Protein AF-A0A0C2SIT1-F1 (afdb_monomer)

Solvent-accessible surface area (backbone atoms only — not comparable to full-atom values): 9786 Å² total; per-residue (Å²): 131,84,77,61,48,27,39,33,41,39,64,48,38,70,46,88,95,46,86,79,54,73,54,32,47,51,44,53,48,52,34,58,72,37,66,54,68,65,46,81,46,71,35,48,67,86,44,44,52,61,51,31,56,75,65,62,25,57,54,51,47,68,45,98,86,68,47,72,38,57,59,67,20,30,38,38,32,57,76,79,71,46,38,40,31,33,45,67,60,40,51,55,48,47,43,68,76,41,66,94,33,70,70,84,80,55,97,67,47,67,59,53,50,40,54,77,76,63,44,89,83,45,62,68,62,57,56,50,48,52,64,47,47,63,57,54,48,74,40,35,38,71,72,32,35,55,53,49,46,56,54,51,20,68,73,68,76,42,57,62,83,75,67,51,80,85,79,83,129

Radius of gyration: 17.04 Å; Cα contacts (8 Å, |Δi|>4): 225; chains: 1; bounding box: 38×38×46 Å

pLDDT: mean 88.83, std 13.1, range [43.34, 98.69]

Structure (mmCIF, N/CA/C/O backbone):
data_AF-A0A0C2SIT1-F1
#
_entry.id   AF-A0A0C2SIT1-F1
#
loop_
_atom_site.group_PDB
_atom_site.id
_atom_site.type_symbol
_atom_site.label_atom_id
_atom_site.label_alt_id
_atom_site.label_comp_id
_atom_site.label_asym_id
_atom_site.label_entity_id
_atom_site.label_seq_id
_atom_site.pdbx_PDB_ins_code
_atom_site.Cartn_x
_atom_site.Cartn_y
_atom_site.Cartn_z
_atom_site.occupancy
_atom_site.B_iso_or_equiv
_atom_site.auth_seq_id
_atom_site.auth_comp_id
_atom_site.auth_asym_id
_atom_site.auth_atom_id
_atom_site.pdbx_PDB_model_num
ATOM 1 N N . MET A 1 1 ? -16.224 14.340 11.769 1.00 43.34 1 MET A N 1
ATOM 2 C CA . MET A 1 1 ? -14.940 14.671 12.422 1.00 43.34 1 MET A CA 1
ATOM 3 C C . MET A 1 1 ? -13.818 14.078 11.577 1.00 43.34 1 MET A C 1
ATOM 5 O O . MET A 1 1 ? -13.793 12.861 11.461 1.00 43.34 1 MET A O 1
ATOM 9 N N . PRO A 1 2 ? -12.979 14.885 10.904 1.00 50.41 2 PRO A N 1
ATOM 10 C CA . PRO A 1 2 ? -12.020 14.392 9.903 1.00 50.41 2 PRO A CA 1
ATOM 11 C C . PRO A 1 2 ? -10.678 13.885 10.467 1.00 50.41 2 PRO A C 1
ATOM 13 O O . PRO A 1 2 ? -9.869 13.364 9.708 1.00 50.41 2 PRO A O 1
ATOM 16 N N . GLU A 1 3 ? -10.417 14.014 11.773 1.00 56.78 3 GLU A N 1
ATOM 17 C CA . GLU A 1 3 ? -9.103 13.698 12.369 1.00 56.78 3 GLU A CA 1
ATOM 18 C C . GLU A 1 3 ? -8.820 12.198 12.587 1.00 56.78 3 GLU A C 1
ATOM 20 O O . GLU A 1 3 ? -7.720 11.839 12.991 1.00 56.78 3 GLU A O 1
ATOM 25 N N . SER A 1 4 ? -9.773 11.303 12.303 1.00 76.50 4 SER A N 1
ATOM 26 C CA . SER A 1 4 ? -9.666 9.867 12.620 1.00 76.50 4 SER A CA 1
ATOM 27 C C . SER A 1 4 ? -9.799 8.931 11.411 1.00 76.50 4 SER A C 1
ATOM 29 O O . SER A 1 4 ? -10.110 7.757 11.581 1.00 76.50 4 SER A O 1
ATOM 31 N N . THR A 1 5 ? -9.652 9.442 10.186 1.00 95.38 5 THR A N 1
ATOM 32 C CA . THR A 1 5 ? -9.808 8.637 8.959 1.00 95.38 5 THR A CA 1
ATOM 33 C C . THR A 1 5 ? -8.474 8.019 8.554 1.00 95.38 5 THR A C 1
ATOM 35 O O . THR A 1 5 ? -7.490 8.747 8.408 1.00 95.38 5 THR A O 1
ATOM 38 N N . ILE A 1 6 ? -8.440 6.701 8.340 1.00 98.12 6 ILE A N 1
ATOM 39 C CA . ILE A 1 6 ? -7.228 6.000 7.896 1.00 98.12 6 ILE A CA 1
ATOM 40 C C . ILE A 1 6 ? -6.758 6.581 6.558 1.00 98.12 6 ILE A C 1
ATOM 42 O O . ILE A 1 6 ? -7.555 6.803 5.644 1.00 98.12 6 ILE A O 1
ATOM 46 N N . ILE A 1 7 ? -5.455 6.819 6.433 1.00 98.38 7 ILE A N 1
ATOM 47 C CA . ILE A 1 7 ? -4.825 7.110 5.145 1.00 98.38 7 ILE A CA 1
ATOM 48 C C . ILE A 1 7 ? -4.398 5.779 4.551 1.00 98.38 7 ILE A C 1
ATOM 50 O O . ILE A 1 7 ? -3.578 5.082 5.142 1.00 98.38 7 ILE A O 1
ATOM 54 N N . PHE A 1 8 ? -4.963 5.420 3.409 1.00 98.62 8 PHE A N 1
ATOM 55 C CA . PHE A 1 8 ? -4.589 4.238 2.652 1.00 98.62 8 PHE A CA 1
ATOM 56 C C . PHE A 1 8 ? -3.738 4.654 1.454 1.00 98.62 8 PHE A C 1
ATOM 58 O O . PHE A 1 8 ? -4.215 5.372 0.579 1.00 98.62 8 PHE A O 1
ATOM 65 N N . TYR A 1 9 ? -2.492 4.199 1.414 1.00 98.62 9 TYR A N 1
ATOM 66 C CA . TYR A 1 9 ? -1.576 4.462 0.311 1.00 98.62 9 TYR A CA 1
ATOM 67 C C . TYR A 1 9 ? -1.755 3.392 -0.772 1.00 98.62 9 TYR A C 1
ATOM 69 O O . TYR A 1 9 ? -1.532 2.200 -0.525 1.00 98.62 9 TYR A O 1
ATOM 77 N N . ASP A 1 10 ? -2.159 3.827 -1.964 1.00 98.44 10 ASP A N 1
ATOM 78 C CA . ASP A 1 10 ? -2.405 2.989 -3.143 1.00 98.44 10 ASP A CA 1
ATOM 79 C C . ASP A 1 10 ? -1.595 3.504 -4.348 1.00 98.44 10 ASP A C 1
ATOM 81 O O . ASP A 1 10 ? -1.080 4.622 -4.339 1.00 98.44 10 ASP A O 1
ATOM 85 N N . LEU A 1 11 ? -1.457 2.680 -5.383 1.00 97.69 11 LEU A N 1
ATOM 86 C CA . LEU A 1 11 ? -0.703 3.007 -6.588 1.00 97.69 11 LEU A CA 1
ATOM 87 C C . LEU A 1 11 ? -1.516 3.897 -7.522 1.00 97.69 11 LEU A C 1
ATOM 89 O O . LEU A 1 11 ? -2.613 3.529 -7.949 1.00 97.69 11 LEU A O 1
ATOM 93 N N . ALA A 1 12 ? -0.936 5.039 -7.884 1.00 97.19 12 ALA A N 1
ATOM 94 C CA . ALA A 1 12 ? -1.482 5.926 -8.895 1.00 97.19 12 ALA A CA 1
ATO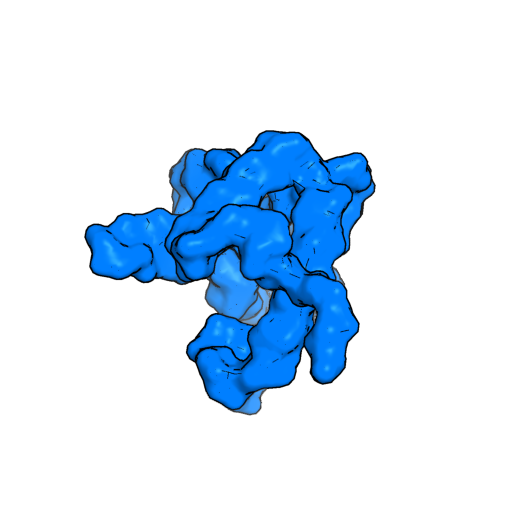M 95 C C . ALA A 1 12 ? -1.633 5.209 -10.248 1.00 97.19 12 ALA A C 1
ATOM 97 O O . ALA A 1 12 ? -0.977 4.206 -10.553 1.00 97.19 12 ALA A O 1
ATOM 98 N N . SER A 1 13 ? -2.536 5.733 -11.069 1.00 96.44 13 SER A N 1
ATOM 99 C CA . SER A 1 13 ? -2.769 5.253 -12.425 1.00 96.44 13 SER A CA 1
ATOM 100 C C . SER A 1 13 ? -2.979 6.440 -13.364 1.00 96.44 13 SER A C 1
ATOM 102 O O . SER A 1 13 ? -3.275 7.550 -12.918 1.00 96.44 13 SER A O 1
ATOM 104 N N . ASN A 1 14 ? -2.886 6.200 -14.668 1.00 95.38 14 ASN A N 1
ATOM 105 C CA . ASN A 1 14 ? -3.205 7.189 -15.699 1.00 95.38 14 ASN A CA 1
ATOM 106 C C . ASN A 1 14 ? -4.709 7.476 -15.841 1.00 95.38 14 ASN A C 1
ATOM 108 O O . ASN A 1 14 ? -5.118 8.303 -16.657 1.00 95.38 14 ASN A O 1
ATOM 112 N N . ARG A 1 15 ? -5.538 6.808 -15.035 1.00 93.31 15 ARG A N 1
ATOM 113 C CA . ARG A 1 1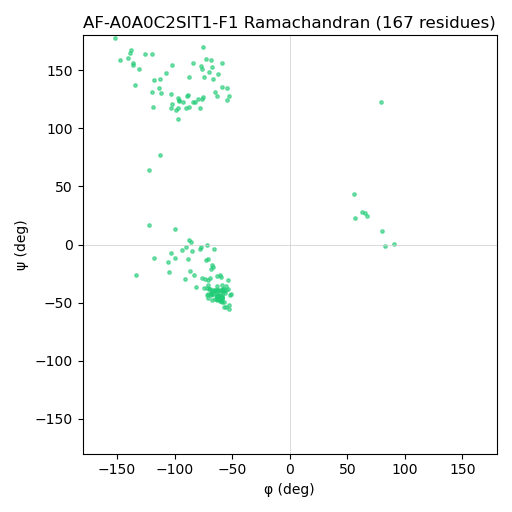5 ? -6.960 7.084 -14.853 1.00 93.31 15 ARG A CA 1
ATOM 114 C C . ARG A 1 15 ? -7.189 7.617 -13.435 1.00 93.31 15 ARG A C 1
ATOM 116 O O . ARG A 1 15 ? -6.742 6.980 -12.474 1.00 93.31 15 ARG A O 1
ATOM 123 N N . PRO A 1 16 ? -7.901 8.745 -13.276 1.00 88.12 16 PRO A N 1
ATOM 124 C CA . PRO A 1 16 ? -8.258 9.253 -11.957 1.00 88.12 16 PRO A CA 1
ATOM 125 C C . PRO A 1 16 ? -8.997 8.198 -11.127 1.00 88.12 16 PRO A C 1
ATOM 127 O O . PRO A 1 16 ? -9.893 7.528 -11.636 1.00 88.12 16 PRO A O 1
ATOM 130 N N . GLU A 1 17 ? -8.599 8.058 -9.860 1.00 87.19 17 GLU A N 1
ATOM 131 C CA . GLU A 1 17 ? -9.256 7.211 -8.848 1.00 87.19 17 GLU A CA 1
ATOM 132 C C . GLU A 1 17 ? -9.395 5.719 -9.216 1.00 87.19 17 GLU A C 1
ATOM 134 O O . GLU A 1 17 ? -10.240 4.999 -8.679 1.00 87.19 17 GLU A O 1
ATOM 139 N N . PHE A 1 18 ? -8.549 5.220 -10.118 1.00 93.88 18 PHE A N 1
ATOM 140 C CA . PHE A 1 18 ? -8.626 3.846 -10.600 1.00 93.88 18 PHE A CA 1
ATOM 141 C C . PHE A 1 18 ? -7.678 2.906 -9.844 1.00 93.88 18 PHE A C 1
ATOM 143 O O . PHE A 1 18 ? -6.463 3.092 -9.820 1.00 93.88 18 PHE A O 1
ATOM 150 N N . CYS A 1 19 ? -8.247 1.849 -9.264 1.00 94.31 19 CYS A N 1
ATOM 151 C CA . CYS A 1 19 ? -7.533 0.858 -8.460 1.00 94.31 19 CYS A CA 1
ATOM 152 C C . CYS A 1 19 ? -7.166 -0.355 -9.324 1.00 94.31 19 CYS A C 1
ATOM 154 O O . CYS A 1 19 ? -8.052 -0.991 -9.898 1.00 94.31 19 CYS A O 1
ATOM 156 N N . TRP A 1 20 ? -5.888 -0.729 -9.386 1.00 93.25 20 TRP A N 1
ATOM 157 C CA . TRP A 1 20 ? -5.442 -1.785 -10.307 1.00 93.25 20 TRP A CA 1
ATOM 158 C C . TRP A 1 20 ? -4.514 -2.835 -9.695 1.00 93.25 20 TRP A C 1
ATOM 160 O O . TRP A 1 20 ? -4.492 -3.973 -10.160 1.00 93.25 20 TRP A O 1
ATOM 170 N N . SER A 1 21 ? -3.765 -2.501 -8.645 1.00 92.25 21 SER A N 1
ATOM 171 C CA . SER A 1 21 ? -2.815 -3.439 -8.049 1.00 92.25 21 SER A CA 1
ATOM 172 C C . SER A 1 21 ? -3.518 -4.496 -7.203 1.00 92.25 21 SER A C 1
ATOM 174 O O . SER A 1 21 ? -4.244 -4.190 -6.260 1.00 92.25 21 SER A O 1
ATOM 176 N N . LEU A 1 22 ? -3.258 -5.769 -7.510 1.00 89.00 22 LEU A N 1
ATOM 177 C CA . LEU A 1 22 ? -3.828 -6.899 -6.769 1.00 89.00 22 LEU A CA 1
ATOM 178 C C . LEU A 1 22 ? -3.462 -6.868 -5.280 1.00 89.00 22 LEU A C 1
ATOM 180 O O . LEU A 1 22 ? -4.269 -7.254 -4.439 1.00 89.00 22 LEU A O 1
ATOM 184 N N . ASN A 1 23 ? -2.261 -6.395 -4.942 1.00 91.19 23 ASN A N 1
ATOM 185 C CA . ASN A 1 23 ? -1.836 -6.309 -3.547 1.00 91.19 23 ASN A CA 1
ATOM 186 C C . ASN A 1 23 ? -2.593 -5.215 -2.796 1.00 91.19 23 ASN A C 1
ATOM 188 O O . ASN A 1 23 ? -3.039 -5.446 -1.675 1.00 91.19 23 ASN A O 1
ATOM 192 N N . THR A 1 24 ? -2.782 -4.043 -3.403 1.00 96.31 24 THR A N 1
ATOM 193 C CA . THR A 1 24 ? -3.481 -2.935 -2.741 1.00 96.31 24 THR A CA 1
ATOM 194 C C . THR A 1 24 ? -4.986 -3.181 -2.663 1.00 96.31 24 THR A C 1
ATOM 196 O O . THR A 1 24 ? -5.619 -2.822 -1.665 1.00 96.31 24 THR A O 1
ATOM 199 N N . TRP A 1 25 ? -5.543 -3.916 -3.632 1.00 96.12 25 TRP A N 1
ATOM 200 C CA . TRP A 1 25 ? -6.916 -4.417 -3.586 1.00 96.12 25 TRP A CA 1
ATOM 201 C C . TRP A 1 25 ? -7.218 -5.247 -2.335 1.00 96.12 25 TRP A C 1
ATOM 203 O O . TRP A 1 25 ? -8.315 -5.109 -1.801 1.00 96.12 25 TRP A O 1
ATOM 213 N N . LYS A 1 26 ? -6.269 -6.038 -1.812 1.00 94.94 26 LYS A N 1
ATOM 214 C CA . LYS A 1 26 ? -6.464 -6.800 -0.561 1.00 94.94 26 LYS A CA 1
ATOM 215 C C . LYS A 1 26 ? -6.827 -5.869 0.597 1.00 94.94 26 LYS A C 1
ATOM 217 O O . LYS A 1 26 ? -7.872 -6.033 1.216 1.00 94.94 26 LYS A O 1
ATOM 222 N N . THR A 1 27 ? -6.020 -4.835 0.840 1.00 98.06 27 THR A N 1
ATOM 223 C CA . THR A 1 27 ? -6.287 -3.850 1.901 1.00 98.06 27 THR A CA 1
ATOM 224 C C . THR A 1 27 ? -7.549 -3.037 1.632 1.00 98.06 27 THR A C 1
ATOM 226 O O . THR A 1 27 ? -8.327 -2.809 2.557 1.00 98.06 27 THR A O 1
ATOM 229 N N . ARG A 1 28 ? -7.797 -2.641 0.377 1.00 98.44 28 ARG A N 1
ATOM 230 C CA . ARG A 1 28 ? -9.021 -1.923 -0.002 1.00 98.44 28 ARG A CA 1
ATOM 231 C C . ARG A 1 28 ? -10.277 -2.736 0.313 1.00 98.44 28 ARG A C 1
ATOM 233 O O . ARG A 1 28 ? -11.215 -2.206 0.903 1.00 98.44 28 ARG A O 1
ATOM 240 N N . ILE A 1 29 ? -10.282 -4.019 -0.049 1.00 97.75 29 ILE A N 1
ATOM 241 C CA . ILE A 1 29 ? -11.379 -4.946 0.248 1.00 97.75 29 ILE A CA 1
ATOM 242 C C . ILE A 1 29 ? -11.533 -5.109 1.758 1.00 97.75 29 ILE A C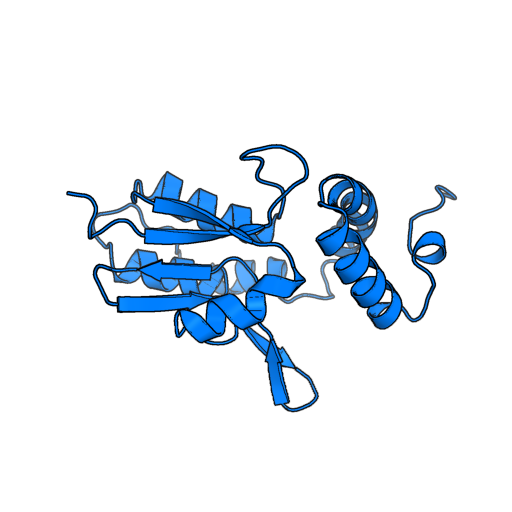 1
ATOM 244 O O . ILE A 1 29 ? -12.653 -4.994 2.244 1.00 97.75 29 ILE A O 1
ATOM 248 N N . THR A 1 30 ? -10.443 -5.292 2.507 1.00 98.00 30 THR A N 1
ATOM 249 C CA . THR A 1 30 ? -10.489 -5.392 3.975 1.00 98.00 30 THR A CA 1
ATOM 250 C C . THR A 1 30 ? -11.123 -4.156 4.614 1.00 98.00 30 THR A C 1
ATOM 252 O O . THR A 1 30 ? -12.037 -4.293 5.425 1.00 98.00 30 THR A O 1
ATOM 255 N N . LEU A 1 31 ? -10.692 -2.949 4.235 1.00 98.44 31 LEU A N 1
ATOM 256 C CA . LEU A 1 31 ? -11.253 -1.69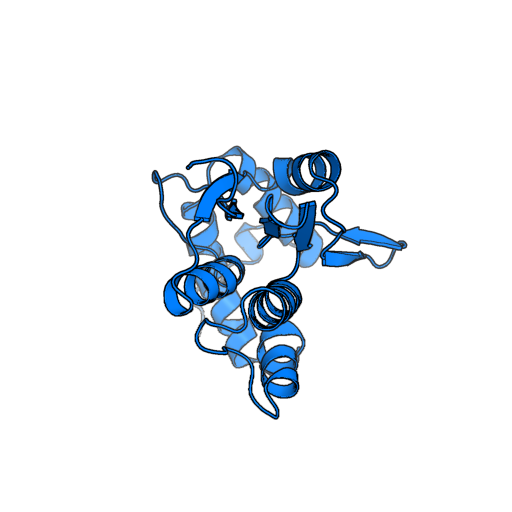5 4.753 1.00 98.44 31 LEU A CA 1
ATOM 257 C C . LEU A 1 31 ? -12.744 -1.558 4.413 1.00 98.44 31 LEU A C 1
ATOM 259 O O . LEU A 1 31 ? -13.547 -1.248 5.294 1.00 98.44 31 LEU A O 1
ATOM 263 N N . ASN A 1 32 ? -13.117 -1.845 3.161 1.00 98.31 32 ASN A N 1
ATOM 264 C CA . ASN A 1 32 ? -14.504 -1.789 2.695 1.00 98.31 32 ASN A CA 1
ATOM 265 C C . ASN A 1 32 ? -15.398 -2.807 3.422 1.00 98.31 32 ASN A C 1
ATOM 267 O O . ASN A 1 32 ? -16.468 -2.444 3.901 1.00 98.31 32 ASN A O 1
ATOM 271 N N . TYR A 1 33 ? -14.963 -4.066 3.525 1.00 98.31 33 TYR A N 1
ATOM 272 C CA . TYR A 1 33 ? -15.710 -5.147 4.176 1.00 98.31 33 TYR A CA 1
ATOM 273 C C . TYR A 1 33 ? -15.919 -4.876 5.667 1.00 98.31 33 TYR A C 1
ATOM 275 O O . TYR A 1 33 ? -17.005 -5.098 6.198 1.00 98.31 33 TYR A O 1
ATOM 283 N N . LYS A 1 34 ? -14.902 -4.319 6.330 1.00 97.75 34 LYS A N 1
ATOM 284 C CA . LYS A 1 34 ? -14.996 -3.889 7.727 1.00 97.75 34 LYS A CA 1
ATOM 285 C C . LYS A 1 34 ? -15.824 -2.621 7.936 1.00 97.75 34 LYS A C 1
ATOM 287 O O . LYS A 1 34 ? -16.131 -2.293 9.078 1.00 97.75 34 LYS A O 1
ATOM 292 N N . GLY A 1 35 ? -16.150 -1.887 6.872 1.00 97.44 35 GLY A N 1
ATOM 293 C CA . GLY A 1 35 ? -16.819 -0.590 6.966 1.00 97.44 35 GLY A CA 1
ATOM 294 C C . GLY A 1 35 ? -15.964 0.493 7.634 1.00 97.44 35 GLY A C 1
ATOM 295 O O . GLY A 1 35 ? -16.514 1.417 8.231 1.00 97.44 35 GLY A O 1
ATOM 296 N N . ILE A 1 36 ? -14.631 0.388 7.567 1.00 97.50 36 ILE A N 1
ATOM 297 C CA . ILE A 1 36 ? -13.720 1.367 8.174 1.00 97.50 36 ILE A CA 1
ATOM 298 C C . ILE A 1 36 ? -13.523 2.540 7.203 1.00 97.50 36 ILE A C 1
ATOM 300 O O . ILE A 1 36 ? -13.061 2.317 6.083 1.00 97.50 36 ILE A O 1
ATOM 304 N N . PRO A 1 37 ? -13.816 3.793 7.603 1.00 96.81 37 PRO A N 1
ATOM 305 C CA . PRO A 1 37 ? -13.587 4.954 6.752 1.00 96.81 37 PRO A CA 1
ATOM 306 C C . PRO A 1 37 ? -12.098 5.174 6.472 1.00 96.81 37 PRO A C 1
ATOM 308 O O . PRO A 1 37 ? -11.278 5.237 7.392 1.00 96.81 37 PRO A O 1
ATOM 311 N N . TYR A 1 38 ? -11.760 5.372 5.201 1.00 98.06 38 TYR A N 1
ATOM 312 C CA . TYR A 1 38 ? -10.412 5.728 4.770 1.00 98.06 38 TYR A CA 1
ATOM 313 C C . TYR A 1 38 ? -10.445 6.753 3.637 1.00 98.06 38 TYR A C 1
ATOM 315 O O . TYR A 1 38 ? -11.442 6.904 2.931 1.00 98.06 38 TYR A O 1
ATOM 323 N N . LYS A 1 39 ? -9.318 7.438 3.451 1.00 97.50 39 LYS A N 1
ATOM 324 C CA . LYS A 1 39 ? -9.008 8.201 2.241 1.00 97.50 39 LYS A CA 1
ATOM 325 C C . LYS A 1 39 ? -7.856 7.525 1.516 1.00 97.50 39 LYS A C 1
ATOM 327 O O . LYS A 1 39 ? -6.936 7.031 2.166 1.00 97.50 39 LYS A O 1
ATOM 332 N N . THR A 1 40 ? -7.898 7.507 0.189 1.00 98.31 40 THR A N 1
ATOM 333 C CA . THR A 1 40 ? -6.766 7.023 -0.603 1.00 98.31 40 THR A CA 1
ATOM 334 C C . THR A 1 40 ? -5.801 8.167 -0.879 1.00 98.31 40 THR A C 1
ATOM 336 O O . THR A 1 40 ? -6.208 9.220 -1.365 1.00 98.31 40 THR A O 1
ATOM 339 N N . GLU A 1 41 ? -4.527 7.948 -0.579 1.00 97.88 41 GLU A N 1
ATOM 340 C CA . GLU A 1 41 ? -3.427 8.751 -1.094 1.00 97.88 41 GLU A CA 1
ATOM 341 C C . GLU A 1 41 ? -2.752 7.957 -2.217 1.00 97.88 41 GLU A C 1
ATOM 343 O O . GLU A 1 41 ? -2.332 6.817 -2.019 1.00 97.88 41 GLU A O 1
ATOM 348 N N . TRP A 1 42 ? -2.724 8.537 -3.414 1.00 98.12 42 TRP A N 1
ATOM 349 C CA . TRP A 1 42 ? -2.219 7.887 -4.620 1.00 98.12 42 TRP A CA 1
ATOM 350 C C . TRP A 1 42 ? -0.743 8.216 -4.802 1.00 98.12 42 TRP A C 1
ATOM 352 O O . TRP A 1 42 ? -0.399 9.391 -4.893 1.00 98.12 42 TRP A O 1
ATOM 362 N N . LEU A 1 43 ? 0.102 7.189 -4.863 1.00 98.25 43 LEU A N 1
ATOM 363 C CA . LEU A 1 43 ? 1.549 7.332 -5.003 1.00 98.25 43 LEU A CA 1
ATOM 364 C C . LEU A 1 43 ? 2.048 6.709 -6.300 1.00 98.25 43 LEU A C 1
ATOM 366 O O . LEU A 1 43 ? 1.616 5.622 -6.701 1.00 98.25 43 LEU A O 1
ATOM 370 N N . GLU A 1 44 ? 3.016 7.366 -6.919 1.00 98.00 44 GLU A N 1
ATOM 371 C CA . GLU A 1 44 ? 3.840 6.779 -7.967 1.00 98.00 44 GLU A CA 1
ATOM 372 C C . GLU A 1 44 ? 4.894 5.846 -7.355 1.00 98.00 44 GLU A C 1
ATOM 374 O O . GLU A 1 44 ? 5.337 6.034 -6.219 1.00 98.00 44 GLU A O 1
ATOM 379 N N . PHE A 1 45 ? 5.363 4.846 -8.109 1.00 97.25 45 PHE A N 1
ATOM 380 C CA . PHE A 1 45 ? 6.359 3.897 -7.593 1.00 97.25 45 PHE A CA 1
ATOM 381 C C . PHE A 1 45 ? 7.608 4.547 -6.964 1.00 97.25 45 PHE A C 1
ATOM 383 O O . PHE A 1 45 ? 8.027 4.082 -5.899 1.00 97.25 45 PHE A O 1
ATOM 390 N N . PRO A 1 46 ? 8.216 5.598 -7.555 1.00 97.50 46 PRO A N 1
ATOM 391 C CA . PRO A 1 46 ? 9.397 6.237 -6.971 1.00 97.50 46 PRO A CA 1
ATOM 392 C C . PRO A 1 46 ? 9.129 6.979 -5.656 1.00 97.50 46 PRO A C 1
ATOM 394 O O . PRO A 1 46 ? 10.071 7.265 -4.922 1.00 97.50 46 PRO A O 1
ATOM 397 N N . GLU A 1 47 ? 7.870 7.297 -5.352 1.00 98.38 47 GLU A N 1
ATOM 398 C CA . GLU A 1 47 ? 7.482 8.087 -4.179 1.00 98.38 47 GLU A CA 1
ATOM 399 C C . GLU A 1 47 ? 7.283 7.217 -2.933 1.00 98.38 47 GLU A C 1
ATOM 401 O O . GLU A 1 47 ? 7.413 7.708 -1.811 1.00 98.38 47 GLU A O 1
ATOM 406 N N . ILE A 1 48 ? 7.013 5.918 -3.118 1.00 98.31 48 ILE A N 1
ATOM 407 C CA . ILE A 1 48 ? 6.618 4.981 -2.052 1.00 98.31 48 ILE A CA 1
ATOM 408 C C . ILE A 1 48 ? 7.597 5.006 -0.877 1.00 98.31 48 ILE A C 1
ATOM 410 O O . ILE A 1 48 ? 7.189 5.157 0.272 1.00 98.31 48 ILE A O 1
ATOM 414 N N . GLU A 1 49 ? 8.894 4.848 -1.142 1.00 97.88 49 GLU A N 1
ATOM 415 C CA . GLU A 1 49 ? 9.899 4.775 -0.078 1.00 97.88 49 GLU A CA 1
ATOM 416 C C . GLU A 1 49 ? 10.006 6.091 0.698 1.00 97.88 49 GLU A C 1
ATOM 418 O O . GLU A 1 49 ? 10.013 6.080 1.931 1.00 97.88 49 GLU A O 1
ATOM 423 N N . GLY A 1 50 ? 10.069 7.219 -0.014 1.00 98.19 50 GLY A N 1
ATOM 424 C CA . GLY A 1 50 ? 10.147 8.539 0.607 1.00 98.19 50 GLY A CA 1
ATOM 425 C C . GLY A 1 50 ? 8.928 8.809 1.481 1.00 98.19 50 GLY A C 1
ATOM 426 O O . GLY A 1 50 ? 9.074 9.190 2.644 1.00 98.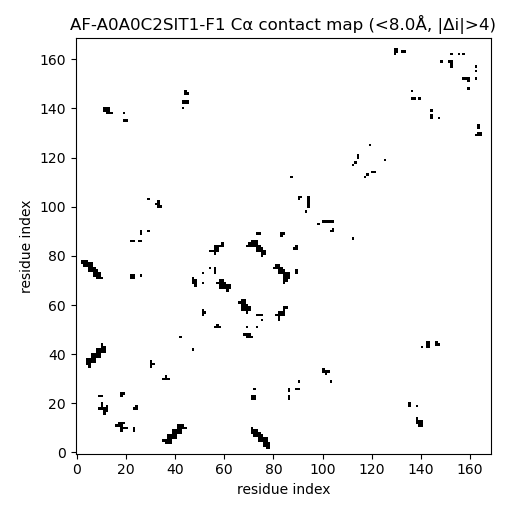19 50 GLY A O 1
ATOM 427 N N . ARG A 1 51 ? 7.735 8.515 0.956 1.00 98.38 51 ARG A N 1
ATOM 428 C CA . ARG A 1 51 ? 6.479 8.761 1.657 1.00 98.38 51 ARG A CA 1
ATOM 429 C C . ARG A 1 51 ? 6.286 7.856 2.870 1.00 98.38 51 ARG A C 1
ATOM 431 O O . ARG A 1 51 ? 5.896 8.333 3.933 1.00 98.38 51 ARG A O 1
ATOM 438 N N . CYS A 1 52 ? 6.614 6.570 2.754 1.00 98.19 52 CYS A N 1
ATOM 439 C CA . CYS A 1 52 ? 6.571 5.653 3.892 1.00 98.19 52 CYS A CA 1
ATOM 440 C C . CYS A 1 52 ? 7.513 6.106 5.013 1.00 98.19 52 CYS A C 1
ATOM 442 O O . CYS A 1 52 ? 7.103 6.131 6.172 1.00 98.19 52 CYS A O 1
ATOM 444 N N . LYS A 1 53 ? 8.744 6.521 4.686 1.00 97.88 53 LYS A N 1
ATOM 445 C CA . LYS A 1 53 ? 9.697 7.038 5.681 1.00 97.88 53 LYS A CA 1
ATOM 446 C C . LYS A 1 53 ? 9.200 8.314 6.355 1.00 97.88 53 LYS A C 1
ATOM 448 O O . LYS A 1 53 ? 9.284 8.408 7.576 1.00 97.88 53 LYS A O 1
ATOM 453 N N . GLU A 1 54 ? 8.668 9.263 5.586 1.00 97.75 54 GLU A N 1
ATOM 454 C CA . GLU A 1 54 ? 8.096 10.511 6.112 1.00 97.75 54 GLU A CA 1
ATOM 455 C C . GLU A 1 54 ? 6.985 10.236 7.135 1.00 97.75 54 GLU A C 1
ATOM 457 O O . GLU A 1 54 ? 6.932 10.857 8.194 1.00 97.75 54 GLU A O 1
ATOM 462 N N 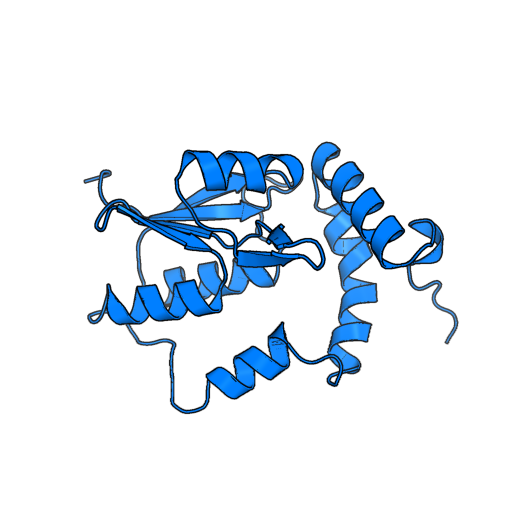. MET A 1 55 ? 6.137 9.250 6.846 1.00 96.62 55 MET A N 1
ATOM 463 C CA . MET A 1 55 ? 5.009 8.864 7.693 1.00 96.62 55 MET A CA 1
ATOM 464 C C . MET A 1 55 ? 5.380 7.871 8.804 1.00 96.62 55 MET A C 1
ATOM 466 O O . MET A 1 55 ? 4.504 7.434 9.547 1.00 96.62 55 MET A O 1
ATOM 470 N N . GLY A 1 56 ? 6.654 7.485 8.928 1.00 95.88 56 GLY A N 1
ATOM 471 C CA . GLY A 1 56 ? 7.105 6.508 9.923 1.00 95.88 56 GLY A CA 1
ATOM 472 C C . GLY A 1 56 ? 6.575 5.087 9.693 1.00 95.88 56 GLY A C 1
ATOM 473 O O . GLY A 1 56 ? 6.470 4.306 10.638 1.00 95.88 56 GLY A O 1
ATOM 474 N N . ILE A 1 57 ? 6.222 4.744 8.453 1.00 98.19 57 ILE A N 1
ATOM 475 C CA . ILE A 1 57 ? 5.766 3.409 8.061 1.00 98.19 57 ILE A CA 1
ATOM 476 C C . ILE A 1 57 ? 7.001 2.523 7.833 1.00 98.19 57 ILE A C 1
ATOM 478 O O . ILE A 1 57 ? 7.846 2.865 7.001 1.00 98.19 57 ILE A O 1
ATOM 482 N N . PRO A 1 58 ? 7.132 1.381 8.531 1.00 97.06 58 PRO A N 1
ATOM 483 C CA . PRO A 1 58 ? 8.276 0.492 8.369 1.00 97.06 58 PRO A CA 1
ATOM 484 C C . PRO A 1 58 ? 8.282 -0.184 6.986 1.00 97.06 58 PRO A C 1
ATOM 486 O O . PRO A 1 58 ? 7.232 -0.301 6.342 1.00 97.06 58 PRO A O 1
ATOM 489 N N . PRO A 1 59 ? 9.445 -0.674 6.520 1.00 97.00 59 PRO A N 1
ATOM 490 C CA . PRO A 1 59 ? 9.525 -1.433 5.280 1.00 97.00 59 PRO A CA 1
ATOM 491 C C . PRO A 1 59 ? 8.705 -2.729 5.365 1.00 97.00 59 PRO A C 1
ATOM 493 O O . PRO A 1 59 ? 8.611 -3.374 6.412 1.00 97.00 59 PRO A O 1
ATOM 496 N N . SER A 1 60 ? 8.134 -3.128 4.232 1.00 94.12 60 SER A N 1
ATOM 497 C CA . SER A 1 60 ? 7.326 -4.348 4.114 1.00 94.12 60 SER A CA 1
ATOM 498 C C . SER A 1 60 ? 8.169 -5.623 4.215 1.00 94.12 60 SER A C 1
ATOM 500 O O . SER A 1 60 ? 7.740 -6.610 4.814 1.00 94.12 60 SER A O 1
ATOM 502 N N . SER A 1 61 ? 9.398 -5.586 3.699 1.00 91.94 61 SER A N 1
ATOM 503 C CA . SER A 1 61 ? 10.362 -6.684 3.766 1.00 91.94 61 SER A CA 1
ATOM 504 C C . SER A 1 61 ? 11.798 -6.155 3.750 1.00 91.94 61 SER A C 1
ATOM 506 O O . SER A 1 61 ? 12.032 -4.948 3.661 1.00 91.94 61 SER A O 1
ATOM 508 N N . THR A 1 62 ? 12.766 -7.060 3.850 1.00 93.38 62 THR A N 1
ATOM 509 C CA . THR A 1 62 ? 14.197 -6.752 3.781 1.00 93.38 62 THR A CA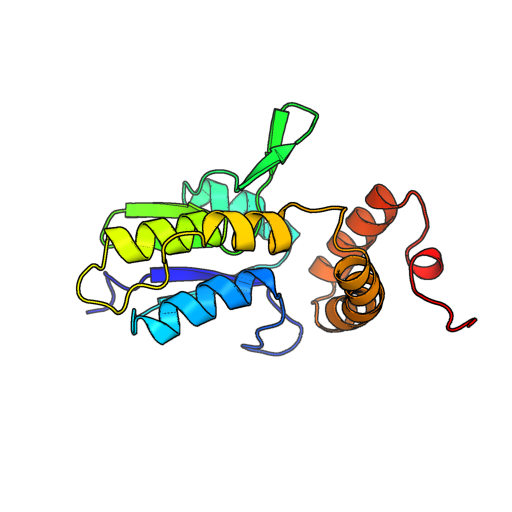 1
ATOM 510 C C . THR A 1 62 ? 14.780 -7.375 2.517 1.00 93.38 62 THR A C 1
ATOM 512 O O . THR A 1 62 ? 14.472 -8.522 2.190 1.00 93.38 62 THR A O 1
ATOM 515 N N . GLY A 1 63 ? 15.591 -6.612 1.788 1.00 87.50 63 GLY A N 1
ATOM 516 C CA . GLY A 1 63 ? 16.298 -7.076 0.602 1.00 87.50 63 GLY A CA 1
ATOM 517 C C . GLY A 1 63 ? 17.499 -7.968 0.932 1.00 87.50 63 GLY A C 1
ATOM 518 O O . GLY A 1 63 ? 17.908 -8.057 2.091 1.00 87.50 63 GLY A O 1
ATOM 519 N N . PRO A 1 64 ? 18.104 -8.620 -0.079 1.00 86.31 64 PRO A N 1
ATOM 520 C CA . PRO A 1 64 ? 19.267 -9.493 0.120 1.00 86.31 64 PRO A CA 1
ATOM 521 C C . PRO A 1 64 ? 20.491 -8.782 0.716 1.00 86.31 64 PRO A C 1
ATOM 523 O O . PRO A 1 64 ? 21.320 -9.413 1.361 1.00 86.31 64 PRO A O 1
ATOM 526 N N . ASP A 1 65 ? 20.600 -7.471 0.501 1.00 91.06 65 ASP A N 1
ATOM 527 C CA . ASP A 1 65 ? 21.654 -6.593 1.017 1.00 91.06 65 ASP A CA 1
ATOM 528 C C . ASP A 1 65 ? 21.341 -6.014 2.411 1.00 91.06 65 ASP A C 1
ATOM 530 O O . ASP A 1 65 ? 22.099 -5.197 2.930 1.00 91.06 65 ASP A O 1
ATOM 534 N N . GLY A 1 66 ? 20.221 -6.412 3.021 1.00 91.19 66 GLY A N 1
ATOM 535 C CA . GLY A 1 66 ? 19.760 -5.887 4.306 1.00 91.19 66 GLY A CA 1
ATOM 536 C C . GLY A 1 66 ? 18.998 -4.561 4.213 1.00 91.19 66 GLY A C 1
ATOM 537 O O . GLY A 1 66 ? 18.524 -4.068 5.238 1.00 91.19 66 GLY A O 1
ATOM 538 N N . SER A 1 67 ? 18.839 -3.980 3.019 1.00 92.81 67 SER A N 1
ATOM 539 C CA . SER A 1 67 ? 18.072 -2.744 2.838 1.00 92.81 67 SER A CA 1
ATOM 540 C C . SER A 1 67 ? 16.568 -2.970 3.048 1.00 92.81 67 SER A C 1
ATOM 542 O O . SER A 1 67 ? 16.031 -4.049 2.796 1.00 92.81 67 SER A O 1
ATOM 544 N N . GLY A 1 68 ? 15.860 -1.952 3.542 1.00 94.69 68 GLY A N 1
ATOM 545 C CA . GLY A 1 68 ? 14.405 -2.013 3.697 1.00 94.69 68 GLY A CA 1
ATOM 546 C C . GLY A 1 68 ? 13.695 -1.866 2.351 1.00 94.69 68 GLY A C 1
ATOM 547 O O . GLY A 1 68 ? 13.923 -0.889 1.643 1.00 94.69 68 GLY A O 1
ATOM 548 N N . ILE A 1 69 ? 12.800 -2.796 2.018 1.00 94.69 69 ILE A N 1
ATOM 549 C CA . ILE A 1 69 ? 11.958 -2.731 0.821 1.00 94.69 69 ILE A CA 1
ATOM 550 C C . ILE A 1 69 ? 10.591 -2.163 1.202 1.00 94.69 69 ILE A C 1
ATOM 552 O O . ILE A 1 69 ? 9.820 -2.766 1.958 1.00 94.69 69 ILE A O 1
ATOM 556 N N . TYR A 1 70 ? 10.270 -1.010 0.628 1.00 97.06 70 TYR A N 1
ATOM 557 C CA . TYR A 1 70 ? 8.994 -0.331 0.809 1.00 97.06 70 TYR A CA 1
ATOM 558 C C . TYR A 1 70 ? 8.059 -0.675 -0.348 1.00 97.06 70 TYR A C 1
ATOM 560 O O . TYR A 1 70 ? 8.418 -0.530 -1.516 1.00 97.06 70 TYR A O 1
ATOM 568 N N . THR A 1 71 ? 6.863 -1.155 -0.017 1.00 96.06 71 THR A N 1
ATOM 569 C CA . THR A 1 71 ? 5.828 -1.523 -0.987 1.00 96.06 71 THR A CA 1
ATOM 570 C C . THR A 1 71 ? 4.463 -1.045 -0.512 1.00 96.06 71 THR A C 1
ATOM 572 O O . THR A 1 71 ? 4.298 -0.658 0.646 1.00 96.06 71 THR A O 1
ATOM 575 N N . LEU A 1 72 ? 3.494 -1.080 -1.426 1.00 97.75 72 LEU A N 1
ATOM 576 C CA . LEU A 1 72 ? 2.083 -0.872 -1.134 1.00 97.75 72 LEU A CA 1
ATOM 577 C C . LEU A 1 72 ? 1.332 -2.215 -1.227 1.00 97.75 72 LEU A C 1
ATOM 579 O O . LEU A 1 72 ? 1.702 -3.058 -2.052 1.00 97.75 72 LEU A O 1
ATOM 583 N N . PRO A 1 73 ? 0.277 -2.427 -0.422 1.00 98.38 73 PRO A N 1
ATOM 584 C CA . PRO A 1 73 ? -0.423 -1.428 0.386 1.00 98.38 73 PRO A CA 1
ATOM 585 C C . PRO A 1 73 ? 0.327 -1.007 1.649 1.00 98.38 73 PRO A C 1
ATOM 587 O O . PRO A 1 73 ? 1.064 -1.786 2.258 1.00 98.38 73 PRO A O 1
ATOM 590 N N . ALA A 1 74 ? 0.069 0.232 2.052 1.00 98.69 74 ALA A N 1
ATOM 591 C CA . ALA A 1 74 ? 0.413 0.756 3.361 1.00 98.69 74 ALA A CA 1
ATOM 592 C C . ALA A 1 74 ? -0.760 1.568 3.915 1.00 98.69 74 ALA A C 1
ATOM 594 O O . ALA A 1 74 ? -1.563 2.112 3.153 1.00 98.69 74 ALA A O 1
ATOM 595 N N . ILE A 1 75 ? -0.855 1.671 5.237 1.00 98.69 75 ILE A N 1
ATOM 596 C CA . ILE A 1 75 ? -1.811 2.544 5.912 1.00 98.69 75 ILE A CA 1
ATOM 597 C C . ILE A 1 75 ? -1.125 3.391 6.978 1.00 98.69 75 ILE A C 1
ATOM 599 O O . ILE A 1 75 ? -0.146 2.970 7.596 1.00 98.69 75 ILE A O 1
ATOM 603 N N . TRP A 1 76 ? -1.686 4.570 7.221 1.00 98.50 76 TRP A N 1
ATOM 604 C CA . TRP A 1 76 ? -1.445 5.354 8.423 1.00 98.50 76 TRP A CA 1
ATOM 605 C C . TRP A 1 76 ? -2.764 5.539 9.161 1.00 98.50 76 TRP A C 1
ATOM 607 O O . TRP A 1 76 ? -3.706 6.131 8.626 1.00 98.50 76 TRP A O 1
ATOM 617 N N . ASP A 1 77 ? -2.829 5.032 10.386 1.00 97.69 77 ASP A N 1
ATOM 618 C CA . ASP A 1 77 ? -3.990 5.195 11.245 1.00 97.69 77 ASP A CA 1
ATOM 619 C C . ASP A 1 77 ? -3.769 6.374 12.210 1.00 97.69 77 ASP A C 1
ATOM 621 O O . ASP A 1 77 ? -2.983 6.255 13.159 1.00 97.69 77 ASP A O 1
ATOM 625 N N . PRO A 1 78 ? -4.452 7.520 12.018 1.00 96.06 78 PRO A N 1
ATOM 626 C CA . PRO A 1 78 ? -4.302 8.666 12.910 1.00 96.06 78 PRO A CA 1
ATOM 627 C C . PRO A 1 78 ? -4.873 8.423 14.317 1.00 96.06 78 PRO A C 1
ATOM 629 O O . PRO A 1 78 ? -4.436 9.090 15.257 1.00 96.06 78 PRO A O 1
ATOM 632 N N . ARG A 1 79 ? -5.795 7.463 14.501 1.00 94.56 79 ARG A N 1
ATOM 633 C CA . ARG A 1 79 ? -6.386 7.126 15.808 1.00 94.56 79 ARG A CA 1
ATOM 634 C C . ARG A 1 79 ? -5.347 6.512 16.737 1.00 94.56 79 ARG A C 1
ATOM 636 O O . ARG A 1 79 ? -5.311 6.857 17.916 1.00 94.56 79 ARG A O 1
ATOM 643 N N . THR A 1 80 ? -4.511 5.611 16.223 1.00 95.38 80 THR A N 1
ATOM 644 C CA . THR A 1 80 ? -3.451 4.971 17.021 1.00 95.38 80 THR A CA 1
ATOM 645 C C . THR A 1 80 ? -2.064 5.541 16.751 1.00 95.38 80 THR A C 1
ATOM 647 O O . THR A 1 80 ? -1.129 5.175 17.457 1.00 95.38 80 THR A O 1
ATOM 650 N N . LYS A 1 81 ? -1.914 6.417 15.748 1.00 95.81 81 LYS A N 1
ATOM 651 C CA . LYS A 1 81 ? -0.629 6.942 15.255 1.00 95.81 81 LYS A CA 1
ATOM 652 C C . LYS A 1 81 ? 0.329 5.825 14.835 1.00 95.81 81 LYS A C 1
ATOM 654 O O . LYS A 1 81 ? 1.502 5.833 15.202 1.00 95.81 81 LYS A O 1
ATOM 659 N N . VAL A 1 82 ? -0.197 4.830 14.120 1.00 97.06 82 VAL A N 1
ATOM 660 C CA . VAL A 1 82 ? 0.572 3.661 13.675 1.00 97.06 82 VAL A CA 1
ATOM 661 C C . VAL A 1 82 ? 0.562 3.581 12.154 1.00 97.06 82 VAL A C 1
ATOM 663 O O . VAL A 1 82 ? -0.489 3.665 11.518 1.00 97.06 82 VAL A O 1
ATOM 666 N N . GLY A 1 83 ? 1.756 3.392 11.597 1.00 98.06 83 GLY A N 1
ATOM 667 C CA . GLY A 1 83 ? 1.993 3.134 10.187 1.00 98.06 83 GLY A CA 1
ATOM 668 C C . GLY A 1 83 ? 2.291 1.662 9.951 1.00 98.06 83 GLY A C 1
ATOM 669 O O . GLY A 1 83 ? 3.142 1.096 10.637 1.00 98.06 83 GLY A O 1
ATOM 670 N N . ILE A 1 84 ? 1.603 1.032 9.000 1.00 98.25 84 ILE A N 1
ATOM 671 C CA . ILE A 1 84 ? 1.781 -0.392 8.680 1.00 98.25 84 ILE A CA 1
ATOM 672 C C . ILE A 1 84 ? 1.868 -0.556 7.169 1.00 98.25 84 ILE A C 1
ATOM 674 O O . ILE A 1 84 ? 1.088 0.037 6.430 1.00 98.25 84 ILE A O 1
ATOM 678 N N . SER A 1 85 ? 2.802 -1.385 6.721 1.00 96.75 85 SER A N 1
ATOM 679 C CA . SER A 1 85 ? 2.905 -1.865 5.345 1.00 96.75 85 SER A CA 1
ATOM 680 C C . SER A 1 85 ? 2.792 -3.389 5.326 1.00 96.75 85 SER A C 1
ATOM 682 O O . SER A 1 85 ? 2.976 -4.030 6.365 1.00 96.75 85 SER A O 1
ATOM 684 N N . GLU A 1 86 ? 2.534 -3.942 4.138 1.00 94.56 86 GLU A N 1
ATOM 685 C CA . GLU A 1 86 ? 2.232 -5.361 3.894 1.00 94.56 86 GLU A CA 1
ATOM 686 C C . GLU A 1 86 ? 0.764 -5.714 4.225 1.00 94.56 86 GLU A C 1
ATOM 688 O O . GLU A 1 86 ? 0.261 -5.486 5.325 1.00 94.56 86 GLU A O 1
ATOM 693 N N . SER A 1 87 ? 0.049 -6.236 3.224 1.00 94.94 87 SER A N 1
ATOM 694 C CA . SER A 1 87 ? -1.399 -6.474 3.260 1.00 94.94 87 SER A CA 1
ATOM 695 C C . SER A 1 87 ? -1.865 -7.385 4.397 1.00 94.94 87 SER A C 1
ATOM 697 O O . SER A 1 87 ? -2.908 -7.104 4.994 1.00 94.94 87 SER A O 1
ATOM 699 N N . TYR A 1 88 ? -1.117 -8.444 4.710 1.00 93.69 88 TYR A N 1
ATOM 700 C CA . TYR A 1 88 ? -1.475 -9.392 5.762 1.00 93.69 88 TYR A CA 1
ATOM 701 C C . TYR A 1 88 ? -1.312 -8.768 7.152 1.00 93.69 88 TYR A C 1
ATOM 703 O O . TYR A 1 88 ? -2.240 -8.799 7.965 1.00 93.69 88 TYR A O 1
ATOM 711 N N . ARG A 1 89 ? -0.193 -8.077 7.399 1.00 95.44 89 ARG A N 1
ATOM 712 C CA . ARG A 1 89 ? 0.031 -7.297 8.632 1.00 95.44 89 ARG A CA 1
ATOM 713 C C . ARG A 1 89 ? -1.032 -6.221 8.829 1.00 95.44 89 ARG A C 1
ATOM 715 O O . ARG A 1 89 ? -1.482 -5.999 9.954 1.00 95.44 89 ARG A O 1
ATOM 722 N N . ILE A 1 90 ? -1.456 -5.566 7.748 1.00 97.94 90 ILE A N 1
ATOM 723 C CA . ILE A 1 90 ? -2.554 -4.593 7.788 1.00 97.94 90 ILE A CA 1
ATOM 724 C C . ILE A 1 90 ? -3.855 -5.274 8.223 1.00 97.94 90 ILE A C 1
ATOM 726 O O . ILE A 1 90 ? -4.525 -4.765 9.119 1.00 97.94 90 ILE A O 1
ATOM 730 N N . ALA A 1 91 ? -4.207 -6.426 7.648 1.00 97.00 91 ALA A N 1
ATOM 731 C CA . ALA A 1 91 ? -5.406 -7.168 8.041 1.00 97.00 91 ALA A CA 1
ATOM 732 C C . ALA A 1 91 ? -5.380 -7.561 9.530 1.00 97.00 91 ALA A C 1
ATOM 734 O O . ALA A 1 91 ? -6.354 -7.309 10.241 1.00 97.00 91 ALA A O 1
ATOM 735 N N . GLN A 1 92 ? -4.244 -8.067 10.027 1.00 96.44 92 GLN A N 1
ATOM 736 C CA . GLN A 1 92 ? -4.038 -8.383 11.448 1.00 96.44 92 GLN A CA 1
ATOM 737 C C . GLN A 1 92 ? -4.222 -7.175 12.359 1.00 96.44 92 GLN A C 1
ATOM 739 O O . GLN A 1 92 ? -4.888 -7.257 13.395 1.00 96.44 92 GLN A O 1
ATOM 744 N N . TYR A 1 93 ? -3.652 -6.037 11.976 1.00 98.06 93 TYR A N 1
ATOM 745 C CA . TYR A 1 93 ? -3.831 -4.807 12.727 1.00 98.06 93 TYR A CA 1
ATOM 746 C C . TYR A 1 93 ? -5.292 -4.348 12.742 1.00 98.06 93 TYR A C 1
ATOM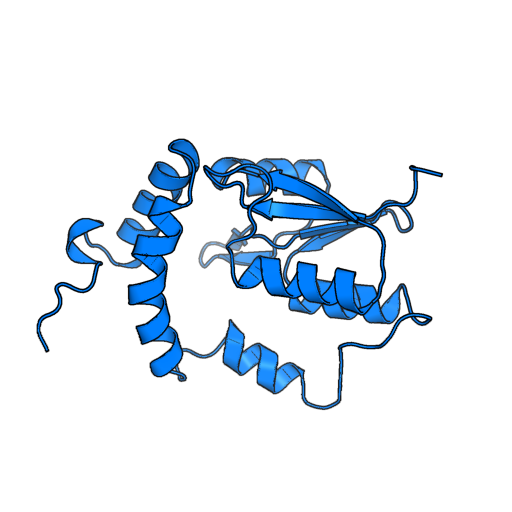 748 O O . TYR A 1 93 ? -5.783 -3.953 13.797 1.00 98.06 93 TYR A O 1
ATOM 756 N N . LEU A 1 94 ? -5.989 -4.395 11.604 1.00 98.12 94 LEU A N 1
ATOM 757 C CA . LEU A 1 94 ? -7.373 -3.935 11.515 1.00 98.12 94 LEU A CA 1
ATOM 758 C C . LEU A 1 94 ? -8.321 -4.836 12.316 1.00 98.12 94 LEU A C 1
ATOM 760 O O . LEU A 1 94 ? -9.182 -4.311 13.016 1.00 98.12 94 LEU A O 1
ATOM 764 N N . ASP A 1 95 ? -8.136 -6.159 12.285 1.00 97.31 95 ASP A N 1
ATOM 765 C CA . ASP A 1 95 ? -8.900 -7.095 13.127 1.00 97.31 95 ASP A CA 1
ATOM 766 C C . ASP A 1 95 ? -8.682 -6.829 14.620 1.00 97.31 95 ASP A C 1
ATOM 768 O O . ASP A 1 95 ? -9.636 -6.812 15.396 1.00 97.31 95 ASP A O 1
ATOM 772 N N . LYS A 1 96 ? -7.439 -6.549 15.025 1.00 97.31 96 LYS A N 1
ATOM 773 C CA . LYS A 1 96 ? -7.104 -6.265 16.424 1.00 97.31 96 LYS A CA 1
ATOM 774 C C . LYS A 1 96 ? -7.605 -4.898 16.900 1.00 97.31 96 LYS A C 1
ATOM 776 O O . LYS A 1 96 ? -8.075 -4.774 18.028 1.00 97.31 96 LYS A O 1
ATOM 781 N N . THR A 1 97 ? -7.443 -3.859 16.086 1.00 97.75 97 THR A N 1
ATOM 782 C CA . THR A 1 97 ? -7.707 -2.460 16.470 1.00 97.75 97 THR A CA 1
ATOM 783 C C . THR A 1 97 ? -9.184 -2.085 16.341 1.00 97.75 97 THR A C 1
ATOM 785 O O . THR A 1 97 ? -9.665 -1.203 17.058 1.00 97.75 97 THR A O 1
ATOM 788 N N . TYR A 1 98 ? -9.916 -2.763 15.455 1.00 96.62 98 TYR A N 1
ATOM 789 C CA . TYR A 1 98 ? -11.332 -2.520 15.183 1.00 96.62 98 TYR A CA 1
ATOM 790 C C . TYR A 1 98 ? -12.161 -3.796 15.421 1.00 96.62 98 TYR A C 1
ATOM 792 O O . TYR A 1 98 ? -12.758 -4.317 14.475 1.00 96.62 98 TYR A O 1
ATOM 800 N N . PRO A 1 99 ? -12.223 -4.305 16.670 1.00 96.81 99 PRO A N 1
ATOM 801 C CA . PRO A 1 99 ? -12.867 -5.585 16.981 1.00 96.81 99 PRO A CA 1
ATOM 802 C C . PRO A 1 99 ? -14.389 -5.576 16.773 1.00 96.81 99 PRO A C 1
ATOM 804 O O . PRO A 1 99 ? -14.987 -6.631 16.608 1.00 96.81 99 PRO A O 1
ATOM 807 N N . ASP A 1 100 ? -15.011 -4.394 16.730 1.00 97.00 100 ASP A N 1
ATOM 808 C CA . ASP A 1 100 ? -16.451 -4.235 16.476 1.00 97.00 100 ASP A CA 1
ATOM 809 C C . ASP A 1 100 ? -16.824 -4.396 14.986 1.00 97.00 100 ASP A C 1
ATOM 811 O O . ASP A 1 100 ? -17.994 -4.304 14.616 1.00 97.00 100 ASP A O 1
ATOM 815 N N . THR A 1 101 ? -15.835 -4.611 14.112 1.00 96.81 101 THR A N 1
ATOM 816 C CA . THR A 1 101 ? -16.026 -4.836 12.670 1.00 96.81 101 THR A CA 1
ATOM 817 C C . THR A 1 101 ? -15.900 -6.325 12.328 1.00 96.81 101 THR A C 1
ATOM 819 O O . THR A 1 101 ? -15.182 -7.042 13.026 1.00 96.81 101 THR A O 1
ATOM 822 N N . PRO A 1 102 ? -16.526 -6.818 11.238 1.00 97.31 102 PRO A N 1
ATOM 823 C CA . PRO A 1 102 ? -16.384 -8.212 10.818 1.00 97.31 102 PRO A CA 1
ATOM 824 C C . PRO A 1 102 ? -14.914 -8.625 10.671 1.00 97.31 102 PRO A C 1
ATOM 826 O O . PRO A 1 102 ? -14.148 -7.942 9.989 1.00 97.31 102 PRO A O 1
ATOM 829 N N . SER A 1 103 ? -14.508 -9.725 11.307 1.00 95.62 103 SER A N 1
ATOM 830 C CA . SER A 1 103 ? -13.143 -10.252 11.186 1.00 95.62 103 SER A CA 1
ATOM 831 C C . SER A 1 103 ? -12.879 -10.754 9.764 1.00 95.62 103 SER A C 1
ATOM 833 O O . SER A 1 103 ? -13.779 -11.287 9.108 1.00 95.62 103 SER A O 1
ATOM 835 N N . VAL A 1 104 ? -11.657 -10.534 9.278 1.00 94.19 104 VAL A N 1
ATOM 836 C CA . VAL A 1 104 ? -11.187 -11.072 7.988 1.00 94.19 104 VAL A CA 1
ATOM 837 C C . VAL A 1 104 ? -10.219 -12.237 8.160 1.00 94.19 104 VAL A C 1
ATOM 839 O O . VAL A 1 104 ? -9.965 -12.959 7.198 1.00 94.19 104 VAL A O 1
ATOM 842 N N . LEU A 1 105 ? -9.682 -12.421 9.366 1.00 91.94 105 LEU A N 1
ATOM 843 C CA . LEU A 1 105 ? -8.830 -13.547 9.713 1.00 91.94 105 LEU A CA 1
ATOM 844 C C . LEU A 1 105 ? -9.668 -14.741 10.179 1.00 91.94 105 LEU A C 1
ATOM 846 O O . LEU A 1 105 ? -10.685 -14.597 10.852 1.00 91.94 105 LEU A O 1
ATOM 850 N N . PHE A 1 106 ? -9.217 -15.938 9.829 1.00 88.19 106 PHE A N 1
ATOM 851 C CA . PHE A 1 106 ? -9.808 -17.202 10.254 1.00 88.19 106 PHE A CA 1
ATOM 852 C C . PHE A 1 106 ? -8.708 -18.251 10.397 1.00 88.19 106 PHE A C 1
ATOM 854 O O . PHE A 1 106 ? -7.640 -18.116 9.800 1.00 88.19 106 PHE A O 1
ATOM 861 N N . ASP A 1 107 ? -8.966 -19.300 11.176 1.00 87.25 107 ASP A N 1
ATOM 862 C CA . ASP A 1 107 ? -7.979 -20.352 11.423 1.00 87.25 107 ASP A CA 1
ATOM 863 C C . ASP A 1 107 ? -7.462 -20.951 10.104 1.00 87.25 107 ASP A C 1
ATOM 865 O O . ASP A 1 107 ? -8.233 -21.429 9.266 1.00 87.25 107 ASP A O 1
ATOM 869 N N . GLY A 1 108 ? -6.139 -20.922 9.917 1.00 81.94 108 GLY A N 1
ATOM 870 C CA . GLY A 1 108 ? -5.467 -21.433 8.721 1.00 81.94 108 GLY A CA 1
ATOM 871 C C . GLY A 1 108 ? -5.269 -20.407 7.602 1.00 81.94 108 GLY A C 1
ATOM 872 O O . GLY A 1 108 ? -4.684 -20.756 6.574 1.00 81.94 108 GLY A O 1
ATOM 873 N N . ILE A 1 109 ? -5.695 -19.151 7.778 1.00 84.62 109 ILE A N 1
ATOM 874 C CA . ILE A 1 109 ? -5.481 -18.082 6.791 1.00 84.62 109 ILE A CA 1
ATOM 875 C C . ILE A 1 109 ? -3.995 -17.820 6.510 1.00 84.62 109 ILE A C 1
ATOM 877 O O . ILE A 1 109 ? -3.646 -17.457 5.389 1.00 84.62 109 ILE A O 1
ATOM 881 N N . GLU A 1 110 ? -3.102 -18.078 7.468 1.00 81.62 110 GLU A N 1
ATOM 882 C CA . GLU A 1 110 ? -1.650 -17.955 7.298 1.00 81.62 110 GLU A CA 1
ATOM 883 C C . GLU A 1 110 ? -1.138 -18.830 6.150 1.00 81.62 110 GLU A C 1
ATOM 885 O O . GLU A 1 110 ? -0.255 -18.418 5.401 1.00 81.62 110 GLU A O 1
ATOM 890 N N . VAL A 1 111 ? -1.701 -20.033 5.996 1.00 79.19 111 VAL A N 1
ATOM 891 C CA . VAL A 1 111 ? -1.324 -20.965 4.926 1.00 79.19 111 VAL A CA 1
ATOM 892 C C . VAL A 1 111 ? -1.769 -20.411 3.576 1.00 79.19 111 VAL A C 1
ATOM 894 O O . VAL A 1 111 ? -1.005 -20.444 2.615 1.00 79.19 111 VAL A O 1
ATOM 897 N N . TYR A 1 112 ? -2.975 -19.843 3.503 1.00 74.31 112 TYR A N 1
ATOM 898 C CA . TYR A 1 112 ? -3.456 -19.185 2.288 1.00 74.31 112 TYR A CA 1
ATOM 899 C C . TYR A 1 112 ? -2.600 -17.970 1.929 1.00 74.31 112 TYR A C 1
ATOM 901 O O . TYR A 1 112 ? -2.231 -17.814 0.766 1.00 74.31 112 TYR A O 1
ATOM 909 N N . ASP A 1 113 ? -2.244 -17.138 2.907 1.00 75.56 113 ASP A N 1
ATOM 910 C CA . ASP A 1 113 ? -1.394 -15.971 2.677 1.00 75.56 113 ASP A CA 1
ATOM 911 C C . ASP A 1 113 ? -0.005 -16.381 2.169 1.00 75.56 113 ASP A C 1
ATOM 913 O O . ASP A 1 113 ? 0.471 -15.847 1.168 1.00 75.56 113 ASP A O 1
ATOM 917 N N . GLN A 1 114 ? 0.601 -17.410 2.768 1.00 72.75 114 GLN A N 1
ATOM 918 C CA . GLN A 1 114 ? 1.875 -17.973 2.312 1.00 72.75 114 GLN A CA 1
ATOM 919 C C . GLN A 1 114 ? 1.796 -18.556 0.899 1.00 72.75 114 GLN A C 1
ATOM 921 O O . GLN A 1 114 ? 2.726 -18.376 0.116 1.00 72.75 114 GLN A O 1
ATOM 926 N N . VAL A 1 115 ? 0.703 -19.224 0.535 1.00 67.69 115 VAL A N 1
ATOM 927 C CA . VAL A 1 115 ? 0.524 -19.765 -0.821 1.00 67.69 115 VAL A CA 1
ATOM 928 C C . VAL A 1 115 ? 0.349 -18.636 -1.841 1.00 67.69 115 VAL A C 1
ATOM 930 O O . VAL A 1 115 ? 0.981 -18.656 -2.895 1.00 67.69 115 VAL A O 1
ATOM 933 N N . ILE A 1 116 ? -0.454 -17.619 -1.520 1.00 68.75 116 ILE A N 1
ATOM 934 C CA . ILE A 1 116 ? -0.756 -16.500 -2.425 1.00 68.75 116 ILE A CA 1
ATOM 935 C C . ILE A 1 116 ? 0.419 -15.515 -2.552 1.00 68.75 116 ILE A C 1
ATOM 937 O O . ILE A 1 116 ? 0.651 -14.988 -3.641 1.00 68.75 116 ILE A O 1
ATOM 941 N N . ASN A 1 117 ? 1.156 -15.249 -1.469 1.00 66.44 117 ASN A N 1
ATOM 942 C CA . ASN A 1 117 ? 2.230 -14.246 -1.430 1.00 66.44 117 ASN A CA 1
ATOM 943 C C . ASN A 1 117 ? 3.645 -14.841 -1.439 1.00 66.44 117 ASN A C 1
ATOM 945 O O . ASN A 1 117 ? 4.593 -14.138 -1.788 1.00 66.44 117 ASN A O 1
ATOM 949 N N . GLY A 1 118 ? 3.810 -16.094 -1.015 1.00 56.56 118 GLY A N 1
ATOM 950 C CA . GLY A 1 118 ? 5.110 -16.681 -0.685 1.00 56.56 118 GLY A CA 1
ATOM 951 C C . GLY A 1 118 ? 5.543 -17.872 -1.538 1.00 56.56 118 GLY A C 1
ATOM 952 O O . GLY A 1 118 ? 6.713 -18.239 -1.464 1.00 56.56 118 GLY A O 1
ATOM 953 N N . SER A 1 119 ? 4.673 -18.474 -2.352 1.00 46.72 119 SER A N 1
ATOM 954 C CA . SER A 1 119 ? 5.013 -19.746 -2.993 1.00 46.72 119 SER A CA 1
ATOM 955 C C . SER A 1 119 ? 5.496 -19.593 -4.448 1.00 46.72 119 SER A C 1
ATOM 957 O O . SER A 1 119 ? 4.717 -19.225 -5.331 1.00 46.72 119 SER A O 1
ATOM 959 N N . PRO A 1 120 ? 6.764 -19.935 -4.754 1.00 50.44 120 PRO A N 1
ATOM 960 C CA . PRO A 1 120 ? 7.192 -20.277 -6.114 1.00 50.44 120 PRO A CA 1
ATOM 961 C C . PRO A 1 120 ? 6.543 -21.575 -6.649 1.00 50.44 120 PRO A C 1
ATOM 963 O O . PRO A 1 120 ? 6.742 -21.897 -7.821 1.00 50.44 120 PRO A O 1
ATOM 966 N N . ASP A 1 121 ? 5.752 -22.274 -5.827 1.00 46.41 121 ASP A N 1
ATOM 967 C CA . ASP A 1 121 ? 5.137 -23.585 -6.077 1.00 46.41 121 ASP A CA 1
ATOM 968 C C . ASP A 1 121 ? 3.663 -23.502 -6.506 1.00 46.41 121 ASP A C 1
ATOM 970 O O . ASP A 1 121 ? 2.982 -24.526 -6.559 1.00 46.41 121 ASP A O 1
ATOM 974 N N . VAL A 1 122 ? 3.174 -22.311 -6.879 1.00 57.19 122 VAL A N 1
ATOM 975 C CA . VAL A 1 122 ? 1.923 -22.149 -7.645 1.00 57.19 122 VAL A CA 1
ATOM 976 C C . VAL A 1 122 ? 2.256 -21.623 -9.047 1.00 57.19 122 VAL A C 1
ATOM 978 O O . VAL A 1 122 ? 2.122 -20.419 -9.315 1.00 57.19 122 VAL A O 1
ATOM 981 N N . PRO A 1 123 ? 2.756 -22.484 -9.960 1.00 57.28 123 PRO A N 1
ATOM 982 C CA . PRO A 1 123 ? 3.166 -22.083 -11.306 1.00 57.28 123 PRO A CA 1
ATOM 983 C C . PRO A 1 123 ? 2.072 -21.332 -12.074 1.00 57.28 123 PRO A C 1
ATOM 985 O O . PRO A 1 123 ? 2.370 -20.441 -12.869 1.00 57.28 123 PRO A O 1
ATOM 988 N N . GLU A 1 124 ? 0.804 -21.637 -11.810 1.00 62.62 124 GLU A N 1
ATOM 989 C CA . GLU A 1 124 ? -0.357 -21.036 -12.465 1.00 62.62 124 GLU A CA 1
ATOM 990 C C . GLU A 1 124 ? -0.463 -19.532 -12.172 1.00 62.62 124 GLU A C 1
ATOM 992 O O . GLU A 1 124 ? -0.739 -18.739 -13.077 1.00 62.62 124 GLU A O 1
ATOM 997 N N . LEU A 1 125 ? -0.169 -19.106 -10.935 1.00 62.00 125 LEU A N 1
ATOM 998 C CA . LEU A 1 125 ? -0.150 -17.684 -10.568 1.00 62.00 125 LEU A CA 1
ATOM 999 C C . LEU A 1 125 ? 1.042 -16.953 -11.196 1.00 62.00 125 LEU A C 1
ATOM 1001 O O . LEU A 1 125 ? 0.933 -15.774 -11.546 1.00 62.00 125 LEU A O 1
ATOM 1005 N N . ARG A 1 126 ? 2.165 -17.650 -11.413 1.00 62.81 126 ARG A N 1
ATOM 1006 C CA . ARG A 1 126 ? 3.318 -17.100 -12.140 1.00 62.81 126 ARG A CA 1
ATOM 1007 C C . ARG A 1 126 ? 2.972 -16.829 -13.603 1.00 62.81 126 ARG A C 1
ATOM 1009 O O . ARG A 1 126 ? 3.327 -15.765 -14.110 1.00 62.81 126 ARG A O 1
ATOM 1016 N N . SER A 1 127 ? 2.250 -17.742 -14.252 1.00 69.69 127 SER A N 1
ATOM 1017 C CA . SER A 1 127 ? 1.770 -17.566 -15.629 1.00 69.69 127 SER A CA 1
ATOM 1018 C C . SER A 1 127 ? 0.815 -16.380 -15.745 1.00 69.69 127 SER A C 1
ATOM 1020 O O . SER A 1 127 ? 0.981 -15.551 -16.638 1.00 69.69 127 SER A O 1
ATOM 1022 N N . LEU A 1 128 ? -0.118 -16.226 -14.798 1.00 73.81 128 LEU A N 1
ATOM 1023 C CA . LEU A 1 128 ? -1.011 -15.063 -14.749 1.00 73.81 128 LEU A CA 1
ATOM 1024 C C . LEU A 1 128 ? -0.226 -13.743 -14.655 1.00 73.81 128 LEU A C 1
ATOM 1026 O O . LEU A 1 128 ? -0.574 -12.765 -15.317 1.00 73.81 128 LEU A O 1
ATOM 1030 N N . GLY A 1 129 ? 0.870 -13.726 -13.891 1.00 73.19 129 GLY A N 1
ATOM 1031 C CA . GLY A 1 129 ? 1.752 -12.566 -13.765 1.00 73.19 129 GLY A CA 1
ATOM 1032 C C . GLY A 1 129 ? 2.284 -12.042 -15.104 1.00 73.19 129 GLY A C 1
ATOM 1033 O O . GLY A 1 129 ? 2.312 -10.828 -15.299 1.00 73.19 129 GLY A O 1
ATOM 1034 N N . PHE A 1 130 ? 2.640 -12.921 -16.047 1.00 75.75 130 PHE A N 1
ATOM 1035 C CA . PHE A 1 130 ? 3.135 -12.519 -17.372 1.00 75.75 130 PHE A CA 1
ATOM 1036 C C . PHE A 1 130 ? 2.059 -11.877 -18.257 1.00 75.75 130 PHE A C 1
ATOM 1038 O O . PHE A 1 130 ? 2.383 -11.007 -19.061 1.00 75.75 130 PHE A O 1
ATOM 1045 N N . PHE A 1 131 ? 0.786 -12.241 -18.082 1.00 80.62 131 PHE A N 1
ATOM 1046 C CA . PHE A 1 131 ? -0.330 -11.609 -18.796 1.00 80.62 131 PHE A CA 1
ATOM 1047 C C . PHE A 1 131 ? -0.772 -10.293 -18.149 1.00 80.62 131 PHE A C 1
ATOM 1049 O O . PHE A 1 131 ? -1.117 -9.339 -18.847 1.00 80.62 131 PHE A O 1
ATOM 1056 N N . LEU A 1 132 ? -0.741 -10.212 -16.817 1.00 83.38 132 LEU A N 1
ATOM 1057 C CA . LEU A 1 132 ? -1.129 -8.998 -16.096 1.00 83.38 132 LEU A CA 1
ATOM 1058 C C . LEU A 1 132 ? -0.061 -7.903 -16.161 1.00 83.38 132 LEU A C 1
ATOM 1060 O O . LEU A 1 132 ? -0.397 -6.725 -16.109 1.00 83.38 132 LEU A O 1
ATOM 1064 N N . MET A 1 133 ? 1.216 -8.264 -16.286 1.00 84.00 133 MET A N 1
ATOM 1065 C CA . MET A 1 133 ? 2.338 -7.323 -16.347 1.00 84.00 133 MET A CA 1
ATOM 1066 C C . MET A 1 133 ? 2.214 -6.255 -17.452 1.00 84.00 133 MET A C 1
ATOM 1068 O O . MET A 1 133 ? 2.282 -5.072 -17.106 1.00 84.00 133 MET A O 1
ATOM 1072 N N . PRO A 1 134 ? 1.995 -6.593 -18.741 1.00 85.62 134 PRO A N 1
ATOM 1073 C CA . PRO A 1 134 ? 1.836 -5.581 -19.787 1.00 85.62 134 PRO A CA 1
ATOM 1074 C C . PRO A 1 134 ? 0.579 -4.734 -19.575 1.00 85.62 134 PRO A C 1
ATOM 1076 O O . PRO A 1 134 ? 0.618 -3.517 -19.739 1.00 85.62 134 PRO A O 1
ATOM 1079 N N . TYR A 1 135 ? -0.524 -5.347 -19.136 1.00 87.81 135 TYR A N 1
ATOM 1080 C CA . TYR A 1 135 ? -1.751 -4.615 -18.828 1.00 87.81 135 TYR A CA 1
ATOM 1081 C C . TYR A 1 135 ? -1.531 -3.585 -17.707 1.00 87.81 135 TYR A C 1
ATOM 1083 O O . TYR A 1 135 ? -1.850 -2.410 -17.874 1.00 87.81 135 TYR A O 1
ATOM 1091 N N . ASN A 1 136 ? -0.905 -3.998 -16.603 1.00 89.38 136 ASN A N 1
ATOM 1092 C CA . ASN A 1 136 ? -0.563 -3.133 -15.476 1.00 89.38 136 ASN A CA 1
ATOM 1093 C C . ASN A 1 136 ? 0.380 -1.999 -15.882 1.00 89.38 136 ASN A C 1
ATOM 1095 O O . ASN A 1 136 ? 0.212 -0.874 -15.418 1.00 89.38 136 ASN A O 1
ATOM 1099 N N . PHE A 1 137 ? 1.352 -2.271 -16.754 1.00 91.31 137 PHE A N 1
ATOM 1100 C CA . PHE A 1 137 ? 2.251 -1.248 -17.285 1.00 91.31 137 PHE A CA 1
ATOM 1101 C C . PHE A 1 137 ? 1.481 -0.141 -18.018 1.00 91.31 137 PHE A C 1
ATOM 1103 O O . PHE A 1 137 ? 1.713 1.044 -17.780 1.00 91.31 137 PHE A O 1
ATOM 1110 N N . HIS A 1 138 ? 0.493 -0.497 -18.842 1.00 91.56 138 HIS A N 1
ATOM 1111 C CA . HIS A 1 138 ? -0.329 0.478 -19.567 1.00 91.56 138 HIS A CA 1
ATOM 1112 C C . HIS A 1 138 ? -1.298 1.280 -18.690 1.00 91.56 138 HIS A C 1
ATOM 1114 O O . HIS A 1 138 ? -1.852 2.269 -19.165 1.00 91.56 138 HIS A O 1
ATOM 1120 N N . LEU A 1 139 ? -1.508 0.888 -17.432 1.00 94.31 139 LEU A N 1
ATOM 1121 C CA . LEU A 1 139 ? -2.317 1.643 -16.471 1.00 94.31 139 LEU A CA 1
ATOM 1122 C C . LEU A 1 139 ? -1.507 2.683 -15.690 1.00 94.31 139 LEU A C 1
ATOM 1124 O O . LEU A 1 139 ? -2.090 3.529 -15.021 1.00 94.31 139 LEU A O 1
ATOM 1128 N N . GLN A 1 140 ? -0.180 2.635 -15.753 1.00 94.88 140 GLN A N 1
ATOM 1129 C CA . GLN A 1 140 ? 0.696 3.513 -14.980 1.00 94.88 140 GLN A CA 1
ATOM 1130 C C . GLN A 1 140 ? 0.913 4.866 -15.669 1.00 94.88 140 GLN A C 1
ATOM 1132 O O . GLN A 1 140 ? 0.822 4.986 -16.893 1.00 94.88 140 GLN A O 1
ATOM 1137 N N . ASN A 1 141 ? 1.251 5.883 -14.875 1.00 96.50 141 ASN A N 1
ATOM 1138 C CA . ASN A 1 141 ? 1.782 7.146 -15.387 1.00 96.50 141 ASN A CA 1
ATOM 1139 C C . ASN A 1 141 ? 3.233 6.974 -15.876 1.00 96.50 141 ASN A C 1
ATOM 1141 O O . ASN A 1 141 ? 3.913 6.041 -15.437 1.00 96.50 141 ASN A O 1
ATOM 1145 N N . PRO A 1 142 ? 3.749 7.872 -16.742 1.00 96.81 142 PRO A N 1
ATOM 1146 C CA . PRO A 1 142 ? 5.073 7.714 -17.352 1.00 96.81 142 PRO A CA 1
ATOM 1147 C C . PRO A 1 142 ? 6.218 7.496 -16.351 1.00 96.81 142 PRO A C 1
ATOM 1149 O O . PRO A 1 142 ? 7.093 6.665 -16.581 1.00 96.81 142 PRO A O 1
ATOM 1152 N N . VAL A 1 143 ? 6.185 8.185 -15.206 1.00 96.88 143 VAL A N 1
ATOM 1153 C CA . VAL A 1 143 ? 7.216 8.058 -14.163 1.00 96.88 143 VAL A CA 1
ATOM 1154 C C . VAL A 1 143 ? 7.209 6.672 -13.498 1.00 96.88 143 VAL A C 1
ATOM 1156 O O . VAL A 1 143 ? 8.263 6.083 -13.250 1.00 96.88 143 VAL A O 1
ATOM 1159 N N . SER A 1 144 ? 6.020 6.108 -13.270 1.00 96.88 144 SER A N 1
ATOM 1160 C CA . SER A 1 144 ? 5.857 4.749 -12.755 1.00 96.88 144 SER A CA 1
ATOM 1161 C C . SER A 1 144 ? 6.224 3.699 -13.799 1.00 96.88 144 SER A C 1
ATOM 1163 O O . SER A 1 144 ? 6.865 2.713 -13.441 1.00 96.88 144 SER A O 1
ATOM 1165 N N . GLN A 1 145 ? 5.910 3.932 -15.078 1.00 95.69 145 GLN A N 1
ATOM 1166 C CA . GLN A 1 145 ? 6.309 3.049 -16.178 1.00 95.69 145 GLN A CA 1
ATOM 1167 C C . GLN A 1 145 ? 7.828 2.913 -16.274 1.00 95.69 145 GLN A C 1
ATOM 1169 O O . GLN A 1 145 ? 8.335 1.794 -16.331 1.00 95.69 145 GLN A O 1
ATOM 1174 N N . GLU A 1 146 ? 8.568 4.025 -16.250 1.00 95.50 146 GLU A N 1
ATOM 1175 C CA . GLU A 1 146 ? 10.033 3.990 -16.298 1.00 95.50 146 GLU A CA 1
ATOM 1176 C C . GLU A 1 146 ? 10.605 3.206 -15.109 1.00 95.50 146 GLU A C 1
ATOM 1178 O O . GLU A 1 146 ? 11.423 2.299 -15.282 1.00 95.50 146 GLU A O 1
ATOM 1183 N N . TYR A 1 147 ? 10.128 3.499 -13.894 1.00 95.06 147 TYR A N 1
ATOM 1184 C CA . TYR A 1 147 ? 10.545 2.775 -12.696 1.00 95.06 147 TYR A CA 1
ATOM 1185 C C . TYR A 1 147 ? 10.252 1.273 -12.807 1.00 95.06 147 TYR A C 1
ATOM 1187 O O . TYR A 1 147 ? 11.132 0.446 -12.545 1.00 95.06 147 TYR A O 1
ATOM 1195 N N . TYR A 1 148 ? 9.027 0.921 -13.200 1.00 92.31 148 TYR A N 1
ATOM 1196 C CA . TYR A 1 148 ? 8.560 -0.455 -13.304 1.00 92.31 148 TYR A CA 1
ATOM 1197 C C . TYR A 1 148 ? 9.360 -1.232 -14.348 1.00 92.31 148 TYR A C 1
ATOM 1199 O O . TYR A 1 148 ? 9.863 -2.313 -14.037 1.00 92.31 148 TYR A O 1
ATOM 1207 N N . LYS A 1 149 ? 9.565 -0.645 -15.536 1.00 92.94 149 LYS A N 1
ATOM 1208 C CA . LYS A 1 149 ? 10.384 -1.212 -16.615 1.00 92.94 149 LYS A CA 1
ATOM 1209 C C . LYS A 1 149 ? 11.772 -1.589 -16.100 1.00 92.94 149 LYS A C 1
ATOM 1211 O O . LYS A 1 149 ? 12.119 -2.767 -16.123 1.00 92.94 149 LYS A O 1
ATOM 1216 N N . ARG A 1 150 ? 12.506 -0.641 -15.504 1.00 93.31 150 ARG A N 1
ATOM 1217 C CA . ARG A 1 150 ? 13.856 -0.899 -14.962 1.00 93.31 150 ARG A CA 1
ATOM 1218 C C . ARG A 1 150 ? 13.874 -2.025 -13.925 1.00 93.31 150 ARG A C 1
ATOM 1220 O O . ARG A 1 150 ? 14.804 -2.827 -13.894 1.00 93.31 150 ARG A O 1
ATOM 1227 N N . LYS A 1 151 ? 12.867 -2.091 -13.043 1.00 89.56 151 LYS A N 1
ATOM 1228 C CA . LYS A 1 151 ? 12.789 -3.130 -11.999 1.00 89.56 151 LYS A CA 1
ATOM 1229 C C . LYS A 1 151 ? 12.504 -4.511 -12.581 1.00 89.56 151 LYS A C 1
ATOM 1231 O O . LYS A 1 151 ? 13.066 -5.488 -12.090 1.00 89.56 151 LYS A O 1
ATOM 1236 N N . ILE A 1 152 ? 11.649 -4.599 -13.598 1.00 88.69 152 ILE A N 1
ATOM 1237 C CA . ILE A 1 152 ? 11.365 -5.849 -14.306 1.00 88.69 152 ILE A CA 1
ATOM 1238 C C . ILE A 1 152 ? 12.597 -6.308 -15.089 1.00 88.69 152 ILE A C 1
ATOM 1240 O O . ILE A 1 152 ? 13.011 -7.455 -14.930 1.00 88.69 152 ILE A O 1
ATOM 1244 N N . GLU A 1 153 ? 13.242 -5.417 -15.839 1.00 91.31 153 GLU A N 1
ATOM 1245 C CA . GLU A 1 153 ? 14.458 -5.737 -16.597 1.00 91.31 153 GLU A CA 1
ATOM 1246 C C . GLU A 1 153 ? 15.581 -6.243 -15.685 1.00 91.31 153 GLU A C 1
ATOM 1248 O O . GLU A 1 153 ? 16.161 -7.298 -15.939 1.00 91.31 153 GLU A O 1
ATOM 1253 N N . ALA A 1 154 ? 15.817 -5.569 -14.554 1.00 89.00 154 ALA A N 1
ATOM 1254 C CA . ALA A 1 154 ? 16.791 -6.009 -13.557 1.00 89.00 154 ALA A CA 1
ATOM 1255 C C . ALA A 1 154 ? 16.435 -7.369 -12.928 1.00 89.00 154 ALA A C 1
ATOM 1257 O O . ALA A 1 154 ? 17.326 -8.163 -12.634 1.00 89.00 154 ALA A O 1
ATOM 1258 N N . ARG A 1 155 ? 15.141 -7.657 -12.722 1.00 84.38 155 ARG A N 1
ATOM 1259 C CA . ARG A 1 155 ? 14.676 -8.932 -12.152 1.00 84.38 155 ARG A CA 1
ATOM 1260 C C . ARG A 1 155 ? 14.877 -10.106 -13.109 1.00 84.38 155 ARG A C 1
ATOM 1262 O O . ARG A 1 155 ? 15.178 -11.203 -12.645 1.00 84.38 155 ARG A O 1
ATOM 1269 N N . PHE A 1 156 ? 14.663 -9.900 -14.407 1.00 84.56 156 PHE A N 1
ATOM 1270 C CA . PHE A 1 156 ? 14.732 -10.965 -15.414 1.00 84.56 156 PHE A CA 1
ATOM 1271 C C . PHE A 1 156 ? 16.052 -11.007 -16.190 1.00 84.56 156 PHE A C 1
ATOM 1273 O O . PHE A 1 156 ? 16.291 -11.985 -16.896 1.00 84.56 156 PHE A O 1
ATOM 1280 N N . GLY A 1 157 ? 16.901 -9.982 -16.075 1.00 89.00 157 GLY A N 1
ATOM 1281 C CA . GLY A 1 157 ? 18.138 -9.865 -16.852 1.00 89.00 157 GLY A CA 1
ATOM 1282 C C . GLY A 1 157 ? 17.890 -9.751 -18.360 1.00 89.00 157 GLY A C 1
ATOM 1283 O O . GLY A 1 157 ? 18.712 -10.204 -19.152 1.00 89.00 157 GLY A O 1
ATOM 1284 N N . LYS A 1 158 ? 16.735 -9.208 -18.754 1.00 88.00 158 LYS A N 1
ATOM 1285 C CA . LYS A 1 158 ? 16.253 -9.093 -20.138 1.00 88.00 158 LYS A CA 1
ATOM 1286 C C . LYS A 1 158 ? 15.672 -7.703 -20.366 1.00 88.00 158 LYS A C 1
ATOM 1288 O O . LYS A 1 158 ? 15.219 -7.095 -19.400 1.00 88.00 158 LYS A O 1
ATOM 1293 N N . ASN A 1 159 ? 15.631 -7.236 -21.614 1.00 89.12 159 ASN A N 1
ATOM 1294 C CA . ASN A 1 159 ? 14.878 -6.025 -21.941 1.00 89.12 159 ASN A CA 1
ATOM 1295 C C . ASN A 1 159 ? 13.381 -6.283 -21.761 1.00 89.12 159 ASN A C 1
ATOM 1297 O O . ASN A 1 159 ? 12.919 -7.417 -21.898 1.00 89.12 159 ASN A O 1
ATOM 1301 N N . TRP A 1 160 ? 12.617 -5.234 -21.476 1.00 85.56 160 TRP A N 1
ATOM 1302 C CA . TRP A 1 160 ? 11.167 -5.310 -21.284 1.00 85.56 160 TRP A CA 1
ATOM 1303 C C . TRP A 1 160 ? 10.448 -6.039 -22.418 1.00 85.56 160 TRP A C 1
ATOM 1305 O O . TRP A 1 160 ? 9.579 -6.874 -22.170 1.00 85.56 160 TRP A O 1
ATOM 1315 N N . GLU A 1 161 ? 10.850 -5.756 -23.653 1.00 85.62 161 GLU A N 1
ATOM 1316 C CA . GLU A 1 161 ? 10.278 -6.329 -24.867 1.00 85.62 161 GLU A CA 1
ATOM 1317 C C . GLU A 1 161 ? 10.479 -7.857 -24.935 1.00 85.62 161 GLU A C 1
ATOM 1319 O O . GLU A 1 161 ? 9.636 -8.557 -25.488 1.00 85.62 161 GLU A O 1
ATOM 1324 N N . ASP A 1 162 ? 11.529 -8.380 -24.289 1.00 85.12 162 ASP A N 1
ATOM 1325 C CA . ASP A 1 162 ? 11.895 -9.804 -24.254 1.00 85.12 162 ASP A CA 1
ATOM 1326 C C . ASP A 1 162 ? 11.310 -10.558 -23.036 1.00 85.12 162 ASP A C 1
ATOM 1328 O O . ASP A 1 162 ? 11.520 -11.769 -22.878 1.00 85.12 162 ASP A O 1
ATOM 1332 N N . VAL A 1 163 ? 10.635 -9.848 -22.119 1.00 79.69 163 VAL A N 1
ATOM 1333 C CA . VAL A 1 163 ? 9.977 -10.422 -20.926 1.00 79.69 163 VAL A CA 1
ATOM 1334 C C . VAL A 1 163 ? 8.523 -10.796 -21.213 1.00 79.69 163 VAL A C 1
ATOM 1336 O O . VAL A 1 163 ? 7.986 -11.712 -20.585 1.00 79.69 163 VAL A O 1
ATOM 1339 N N . LEU A 1 164 ? 7.875 -10.082 -22.134 1.00 75.88 164 LEU A N 1
ATOM 1340 C CA . LEU A 1 164 ? 6.457 -10.254 -22.425 1.00 75.88 164 LEU A CA 1
ATOM 1341 C C . LEU A 1 164 ? 6.192 -11.543 -23.221 1.00 75.88 164 LEU A C 1
ATOM 1343 O O . LEU A 1 164 ? 6.992 -11.916 -24.079 1.00 75.88 164 LEU A O 1
ATOM 1347 N N . PRO A 1 165 ? 5.062 -12.228 -22.972 1.00 72.06 165 PRO A N 1
ATOM 1348 C CA . PRO A 1 165 ? 4.688 -13.397 -23.757 1.00 72.06 165 PRO A CA 1
ATOM 1349 C C . PRO A 1 165 ? 4.443 -13.001 -25.221 1.00 72.06 165 PRO A C 1
ATOM 1351 O O . PRO A 1 165 ? 3.660 -12.096 -25.503 1.00 72.06 165 PRO A O 1
ATOM 1354 N N . THR A 1 166 ? 5.090 -13.703 -26.154 1.00 69.50 166 THR A N 1
ATOM 1355 C CA . THR A 1 166 ? 5.015 -13.447 -27.606 1.00 69.50 166 THR A CA 1
ATOM 1356 C C . THR A 1 166 ? 3.889 -14.213 -28.309 1.00 69.50 166 THR A C 1
ATOM 1358 O O . THR A 1 166 ? 3.669 -14.022 -29.501 1.00 69.50 166 THR A O 1
ATOM 1361 N N . GLY A 1 167 ? 3.135 -15.041 -27.577 1.00 62.94 167 GLY A N 1
ATOM 1362 C CA . GLY A 1 167 ? 1.982 -15.776 -28.106 1.00 62.94 167 GLY A CA 1
ATOM 1363 C C . GLY A 1 167 ? 2.320 -17.047 -28.891 1.00 62.94 167 GLY A C 1
ATOM 1364 O O . GLY A 1 167 ? 1.427 -17.602 -29.525 1.00 62.94 167 GLY A O 1
ATOM 1365 N N . GLU A 1 168 ? 3.564 -17.529 -28.847 1.00 59.56 168 GLU A N 1
ATOM 1366 C CA . GLU A 1 168 ? 3.900 -18.859 -29.368 1.00 59.56 168 GLU A CA 1
ATOM 1367 C C . GLU A 1 168 ? 3.456 -19.928 -28.356 1.00 59.56 168 GLU A C 1
ATOM 1369 O O . GLU A 1 168 ? 3.879 -19.913 -27.197 1.00 59.56 168 GLU A O 1
ATOM 1374 N N . ALA A 1 169 ? 2.523 -20.777 -28.798 1.00 48.56 169 ALA A N 1
ATOM 1375 C CA . ALA A 1 169 ? 1.929 -21.880 -28.043 1.00 48.56 169 ALA A CA 1
ATOM 1376 C C . ALA A 1 169 ? 2.823 -23.126 -28.030 1.00 48.56 169 ALA A C 1
ATOM 1378 O O . ALA A 1 169 ? 3.491 -23.381 -29.059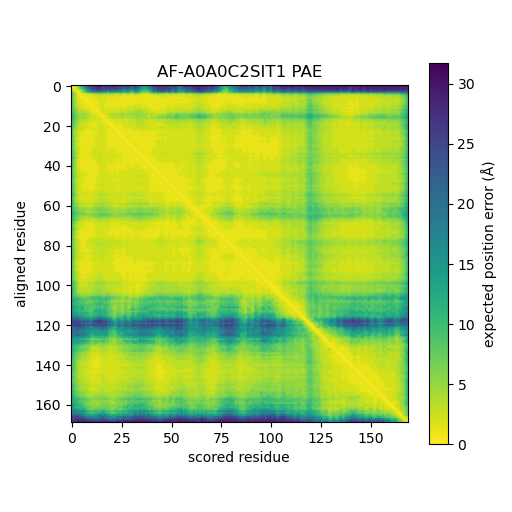 1.00 48.56 169 ALA A O 1
#

Nearest PDB structures (foldseek):
  4lmw-assembly1_A-2  TM=8.970E-01  e=7.441E-18  Phanerodontia chrysosporium
  6j3f-assembly1_B  TM=8.988E-01  e=2.425E-17  Gelatoporia subvermispora B
  4g19-assembly2_C  TM=8.670E-01  e=2.115E-16  Phanerodontia chrysosporium
  6j3h-assembly1_B  TM=9.097E-01  e=6.455E-16  Gelatoporia subvermispora B
  4lmv-assembly2_D  TM=9.010E-01  e=9.570E-16  Phanerodontia chrysosporium

Foldseek 3Di:
DPQFAKEWEAEDWPDPPDHQDPFQVLQVCLCVQQVGGHDYDHDAPVCQVVVCVVLVAFAPDADPVRHGHGDDGWMQGSVVSDIYHGSVVSLVCCCVVPVVTDRPDDPPVVVVCCVQPPDPPPVVVVVVCLVVVVVVLNGHDPRNNVVSQVVVCVVVVHHPVVSHDPPDD

Organism: Amanita muscaria (strain Koide BX008) (NCBI:txid946122)

Secondary structure (DSSP, 8-state):
-GGGPEEEEEE--SSTT----HHHHHHHHHHHHHT--EEEEEE-GGGHHHHHHHTTPPPSEE-TTSPEEP-S-EEEETTTTEEEESHHHHHHHHHHH-TTSPP---TTHHHHHHHHHH-TT-HHHHHHHHHHHHHHHHHS-HHHHHHHHHHHHHHHTS-GGGTS-----

Mean predicted aligned error: 5.5 Å

InterPro domains:
  IPR004045 Glutathione S-transferase, N-terminal [PF13409] (20-96)
  IPR036249 Thioredoxin-like superfamily [SSF52833] (19-101)

Sequence (169 aa):
MPESTIIFYDLASNRPEFCWSLNTWKTRITLNYKGIPYKTEWLEFPEIEGRCKEMGIPPSSTGPDGSGIYTLPAIWDPRTKVGISESYRIAQYLDKTYPDTPSVLFDGIEVYDQVINGSPDVPELRSLGFFLMPYNFHLQNPVSQEYYKRKIEARFGKNWEDVLPTGEA